Protein AF-A0A525WPH9-F1 (afdb_monomer_lite)

Secondary structure (DSSP, 8-state):
-PPPP-BTTEEEEEEETTEEEEEE-TT--HHHHHHHHHH--TTEEEEEEES-S--SSS--EEEEEEEETTEEEEEEEETTEEPPPEEE-HHHHHHHHHHHTS-SSTTSPP--EEEEEESPPPPGGGS--

Structure (mmCIF, N/CA/C/O backbone):
data_AF-A0A525WPH9-F1
#
_entry.id   AF-A0A525WPH9-F1
#
loop_
_atom_site.group_PDB
_atom_site.id
_atom_site.type_symbol
_atom_site.label_atom_id
_atom_site.label_alt_id
_atom_site.label_comp_id
_atom_site.label_asym_id
_atom_site.label_entity_id
_atom_site.label_seq_id
_atom_site.pdbx_PDB_ins_code
_atom_site.Cartn_x
_atom_site.Cartn_y
_atom_site.Cartn_z
_atom_site.occupancy
_atom_site.B_iso_or_equiv
_atom_site.auth_seq_id
_atom_site.auth_comp_id
_atom_site.auth_asym_id
_atom_site.auth_atom_id
_atom_site.pdbx_PDB_model_num
ATOM 1 N N . MET A 1 1 ? 5.901 -5.129 19.109 1.00 68.56 1 MET A N 1
ATOM 2 C CA . MET A 1 1 ? 6.603 -5.307 17.826 1.00 68.56 1 MET A CA 1
ATOM 3 C C . MET A 1 1 ? 5.746 -6.216 16.977 1.00 68.56 1 MET A C 1
ATOM 5 O O . MET A 1 1 ? 5.368 -7.275 17.469 1.00 68.56 1 MET A O 1
ATOM 9 N N . ILE A 1 2 ? 5.370 -5.781 15.776 1.00 80.19 2 ILE A N 1
ATOM 10 C CA . ILE A 1 2 ? 4.470 -6.556 14.924 1.00 80.19 2 ILE A CA 1
ATOM 11 C C . ILE A 1 2 ? 5.178 -7.801 14.361 1.00 80.19 2 ILE A C 1
ATOM 13 O O . ILE A 1 2 ? 6.273 -7.722 13.787 1.00 80.19 2 ILE A O 1
ATOM 17 N N . GLU A 1 3 ? 4.573 -8.970 14.547 1.00 88.31 3 GLU A N 1
ATOM 18 C CA . GLU A 1 3 ? 5.024 -10.206 13.911 1.00 88.31 3 GLU A CA 1
ATOM 19 C C . GLU A 1 3 ? 4.453 -10.264 12.492 1.00 88.31 3 GLU A C 1
ATOM 21 O O . GLU A 1 3 ? 3.238 -10.157 12.303 1.00 88.31 3 GLU A O 1
ATOM 26 N N . PHE A 1 4 ? 5.339 -10.361 11.496 1.00 93.00 4 PHE A N 1
ATOM 27 C CA . PHE A 1 4 ? 4.943 -10.442 10.094 1.00 93.00 4 PHE A CA 1
ATOM 28 C C . PHE A 1 4 ? 4.688 -11.912 9.736 1.00 93.00 4 PHE A C 1
ATOM 30 O O . PHE A 1 4 ? 5.596 -12.724 9.925 1.00 93.00 4 PHE A O 1
ATOM 37 N N . PRO A 1 5 ? 3.483 -12.269 9.263 1.00 94.25 5 PRO A N 1
ATOM 38 C CA . PRO A 1 5 ? 3.146 -13.636 8.908 1.00 94.25 5 PRO A CA 1
ATOM 39 C C . PRO A 1 5 ? 3.847 -14.035 7.612 1.00 94.25 5 PRO A C 1
ATOM 41 O O . PRO A 1 5 ? 4.232 -13.188 6.806 1.00 94.25 5 PRO A O 1
ATOM 44 N N . ASP A 1 6 ? 3.958 -15.338 7.386 1.00 95.69 6 ASP A N 1
ATOM 45 C CA . ASP A 1 6 ? 4.395 -15.851 6.093 1.00 95.69 6 ASP A CA 1
ATOM 46 C C . ASP A 1 6 ? 3.292 -15.623 5.047 1.00 95.69 6 ASP A C 1
ATOM 48 O O . ASP A 1 6 ? 2.201 -16.195 5.130 1.00 95.69 6 ASP A O 1
ATOM 52 N N . ILE A 1 7 ? 3.555 -14.735 4.086 1.00 97.50 7 ILE A N 1
ATOM 53 C CA . ILE A 1 7 ? 2.649 -14.425 2.979 1.00 97.50 7 ILE A CA 1
ATOM 54 C C . ILE A 1 7 ? 3.421 -14.623 1.669 1.00 97.50 7 ILE A C 1
ATOM 56 O O . ILE A 1 7 ? 4.389 -13.899 1.423 1.00 97.50 7 ILE A O 1
ATOM 60 N N . PRO A 1 8 ? 2.990 -15.540 0.781 1.00 97.19 8 PRO A N 1
ATOM 61 C CA . PRO A 1 8 ? 3.680 -15.797 -0.479 1.00 97.19 8 PRO A CA 1
ATOM 62 C C . PRO A 1 8 ? 3.923 -14.522 -1.295 1.00 97.19 8 PRO A C 1
ATOM 64 O O . PRO A 1 8 ? 2.998 -13.751 -1.547 1.00 97.19 8 PRO A O 1
ATOM 67 N N . GLY A 1 9 ? 5.166 -14.312 -1.728 1.00 97.19 9 GLY A N 1
ATOM 68 C CA . GLY A 1 9 ? 5.568 -13.144 -2.521 1.00 97.19 9 GLY A CA 1
ATOM 69 C C . GLY A 1 9 ? 5.911 -11.889 -1.710 1.00 97.19 9 GLY A C 1
ATOM 70 O O . GLY A 1 9 ? 6.451 -10.944 -2.279 1.00 97.19 9 GLY A O 1
ATOM 71 N N . LEU A 1 10 ? 5.687 -11.888 -0.391 1.00 98.06 10 LEU A N 1
ATOM 72 C CA . LEU A 1 10 ? 6.051 -10.787 0.501 1.00 98.06 10 LEU A CA 1
ATOM 73 C C . LEU A 1 10 ? 7.105 -11.247 1.507 1.00 98.06 10 LEU A C 1
ATOM 75 O O . LEU A 1 10 ? 6.938 -12.266 2.173 1.00 98.06 10 LEU A O 1
ATOM 79 N N . LYS A 1 11 ? 8.195 -10.492 1.642 1.00 97.38 11 LYS A N 1
ATOM 80 C CA . LYS A 1 11 ? 9.267 -10.811 2.594 1.00 97.38 11 LYS A CA 1
ATOM 81 C C . LYS A 1 11 ? 9.567 -9.620 3.478 1.00 97.38 11 LYS A C 1
ATOM 83 O O . LYS A 1 11 ? 9.647 -8.497 2.997 1.00 97.38 11 LYS A O 1
ATOM 88 N N . LEU A 1 12 ? 9.788 -9.872 4.763 1.00 96.81 12 LEU A N 1
ATOM 89 C CA . LEU A 1 12 ? 10.318 -8.857 5.663 1.00 96.81 12 LEU A CA 1
ATOM 90 C C . LEU A 1 12 ? 11.738 -8.482 5.212 1.00 96.81 12 LEU A C 1
ATOM 92 O O . LEU A 1 12 ? 12.642 -9.310 5.291 1.00 96.81 12 LEU A O 1
ATOM 96 N N . ALA A 1 13 ? 11.920 -7.242 4.763 1.00 95.94 13 ALA A N 1
ATOM 97 C CA . ALA A 1 13 ? 13.209 -6.728 4.315 1.00 95.94 13 ALA A CA 1
ATOM 98 C C . ALA A 1 13 ? 13.995 -6.129 5.485 1.00 95.94 13 ALA A C 1
ATOM 100 O O . ALA A 1 13 ? 15.165 -6.439 5.703 1.00 95.94 13 ALA A O 1
ATOM 101 N N . THR A 1 14 ? 13.365 -5.245 6.260 1.00 95.50 14 THR A N 1
ATOM 102 C CA . THR A 1 14 ? 14.014 -4.548 7.379 1.00 95.50 14 THR A CA 1
ATOM 103 C C . THR A 1 14 ? 12.993 -4.194 8.454 1.00 95.50 14 THR A C 1
ATOM 105 O O . THR A 1 14 ? 11.821 -3.951 8.170 1.00 95.50 14 THR A O 1
ATOM 108 N N . ARG A 1 15 ? 13.440 -4.166 9.712 1.00 94.56 15 ARG A N 1
ATOM 109 C CA . ARG A 1 15 ? 12.682 -3.598 10.831 1.00 94.56 15 ARG A CA 1
ATOM 110 C C . ARG A 1 15 ? 13.270 -2.242 11.189 1.00 94.56 15 ARG A C 1
ATOM 112 O O . ARG A 1 15 ? 14.484 -2.114 11.319 1.00 94.56 15 ARG A O 1
ATOM 119 N N . THR A 1 16 ? 12.408 -1.252 11.363 1.00 90.62 16 THR A N 1
ATOM 120 C CA . THR A 1 16 ? 12.776 0.101 11.783 1.00 90.62 16 THR A CA 1
ATOM 121 C C . THR A 1 16 ? 12.117 0.420 13.121 1.00 90.62 16 THR A C 1
ATOM 123 O O . THR A 1 16 ? 11.219 -0.289 13.571 1.00 90.62 16 THR A O 1
ATOM 126 N N . GLU A 1 17 ? 12.514 1.522 13.753 1.00 89.00 17 GLU A N 1
ATOM 127 C CA . GLU A 1 17 ? 11.862 2.006 14.979 1.00 89.00 17 GLU A CA 1
ATOM 128 C C . GLU A 1 17 ? 10.378 2.344 14.776 1.00 89.00 17 GLU A C 1
ATOM 130 O O . GLU A 1 17 ? 9.603 2.363 15.730 1.00 89.00 17 GLU A O 1
ATOM 135 N N . ARG A 1 18 ? 9.982 2.623 13.529 1.00 89.50 18 ARG A N 1
ATOM 136 C CA . ARG A 1 18 ? 8.626 3.040 13.169 1.00 89.50 18 ARG A CA 1
ATOM 137 C C . ARG A 1 18 ? 7.779 1.916 12.586 1.00 89.50 18 ARG A C 1
ATOM 139 O O . ARG A 1 18 ? 6.592 2.134 12.423 1.00 89.50 18 ARG A O 1
ATOM 146 N N . GLY A 1 19 ? 8.340 0.743 12.292 1.00 94.19 19 GLY A N 1
ATOM 147 C CA . GLY A 1 19 ? 7.593 -0.356 11.680 1.00 94.19 19 GLY A CA 1
ATOM 148 C C . GLY A 1 19 ? 8.467 -1.301 10.863 1.00 94.19 19 GLY A C 1
ATOM 149 O O . GLY A 1 19 ? 9.596 -1.605 11.255 1.00 94.19 19 GLY A O 1
ATOM 150 N N . ILE A 1 20 ? 7.962 -1.781 9.729 1.00 95.62 20 ILE A N 1
ATOM 151 C CA . ILE A 1 20 ? 8.651 -2.758 8.876 1.00 95.62 20 ILE A CA 1
ATOM 152 C C . ILE A 1 20 ? 8.620 -2.367 7.399 1.00 95.62 20 ILE A C 1
ATOM 154 O O . ILE A 1 20 ? 7.626 -1.840 6.911 1.00 95.62 20 ILE A O 1
ATOM 158 N N . ASP A 1 21 ? 9.692 -2.696 6.687 1.00 96.56 21 ASP A N 1
ATOM 159 C CA . ASP A 1 21 ? 9.753 -2.638 5.229 1.00 96.56 21 ASP A CA 1
ATOM 160 C C . ASP A 1 21 ? 9.604 -4.052 4.659 1.00 96.56 21 ASP A C 1
ATOM 162 O O . ASP A 1 21 ? 10.174 -5.017 5.185 1.00 96.56 21 ASP A O 1
ATOM 166 N N . LEU A 1 22 ? 8.835 -4.170 3.581 1.00 97.62 22 LEU A N 1
ATOM 167 C CA . LEU A 1 22 ? 8.520 -5.424 2.906 1.00 97.62 22 LEU A CA 1
ATOM 168 C C . LEU A 1 22 ? 9.065 -5.404 1.480 1.00 97.62 22 LEU A C 1
ATOM 170 O O . LEU A 1 22 ? 8.773 -4.472 0.731 1.00 97.62 22 LEU A O 1
ATOM 174 N N . ASP A 1 23 ? 9.783 -6.453 1.091 1.00 97.88 23 ASP A N 1
ATOM 175 C CA . ASP A 1 23 ? 10.117 -6.736 -0.304 1.00 97.88 23 ASP A CA 1
ATOM 176 C C . ASP A 1 23 ? 8.950 -7.452 -0.992 1.00 97.88 23 ASP A C 1
ATOM 178 O O . ASP A 1 23 ? 8.302 -8.327 -0.408 1.00 97.88 23 ASP A O 1
ATOM 182 N N . VAL A 1 24 ? 8.715 -7.097 -2.257 1.00 98.06 24 VAL A N 1
ATOM 183 C CA . VAL A 1 24 ? 7.592 -7.582 -3.067 1.00 98.06 24 VAL A CA 1
ATOM 184 C C . VAL A 1 24 ? 8.098 -8.296 -4.318 1.00 98.06 24 VAL A C 1
ATOM 186 O O . VAL A 1 24 ? 8.790 -7.719 -5.166 1.00 98.06 24 VAL A O 1
ATOM 189 N N . ALA A 1 25 ? 7.731 -9.569 -4.455 1.00 97.56 25 ALA A N 1
ATOM 190 C CA . ALA A 1 25 ? 8.052 -10.373 -5.627 1.00 97.56 25 ALA A CA 1
ATOM 191 C C . ALA A 1 25 ? 7.228 -9.915 -6.855 1.00 97.56 25 ALA A C 1
ATOM 193 O O . ALA A 1 25 ? 6.069 -9.517 -6.701 1.00 97.56 25 ALA A O 1
ATOM 194 N N . PRO A 1 26 ? 7.790 -9.966 -8.082 1.00 95.19 26 PRO A N 1
ATOM 195 C CA . PRO A 1 26 ? 7.127 -9.476 -9.305 1.00 95.19 26 PRO A CA 1
ATOM 196 C C . PRO A 1 26 ? 5.817 -10.193 -9.649 1.00 95.19 26 PRO A C 1
ATOM 198 O O . PRO A 1 26 ? 4.985 -9.649 -10.368 1.00 95.19 26 PRO A O 1
ATOM 201 N N . ASP A 1 27 ? 5.671 -11.426 -9.187 1.00 95.25 27 ASP A N 1
ATOM 202 C CA . ASP A 1 27 ? 4.587 -12.359 -9.469 1.00 95.25 27 ASP A CA 1
ATOM 203 C C . ASP A 1 27 ? 3.660 -12.555 -8.259 1.00 95.25 27 ASP A C 1
ATOM 205 O O . ASP A 1 27 ? 2.868 -13.497 -8.224 1.00 95.25 27 ASP A O 1
ATOM 209 N N . THR A 1 28 ? 3.732 -11.653 -7.271 1.00 97.44 28 THR A N 1
ATOM 210 C CA . THR A 1 28 ? 2.885 -11.702 -6.073 1.00 97.44 28 THR A CA 1
ATOM 211 C C . THR A 1 28 ? 1.401 -11.646 -6.473 1.00 97.44 28 THR A C 1
ATOM 213 O O . THR A 1 28 ? 0.968 -10.667 -7.091 1.00 97.44 28 THR A O 1
ATOM 216 N N . PRO A 1 29 ? 0.588 -12.664 -6.137 1.00 96.25 29 PRO A N 1
ATOM 217 C CA . PRO A 1 29 ? -0.814 -12.706 -6.535 1.00 96.25 29 PRO A CA 1
ATOM 218 C C . PRO A 1 29 ? -1.670 -11.751 -5.692 1.00 96.25 29 PRO A C 1
ATOM 220 O O . PRO A 1 29 ? -1.351 -11.442 -4.543 1.00 96.25 29 PRO A O 1
ATOM 223 N N . ALA A 1 30 ? -2.829 -11.351 -6.226 1.00 96.62 30 ALA A N 1
ATOM 224 C CA . ALA A 1 30 ? -3.797 -10.506 -5.514 1.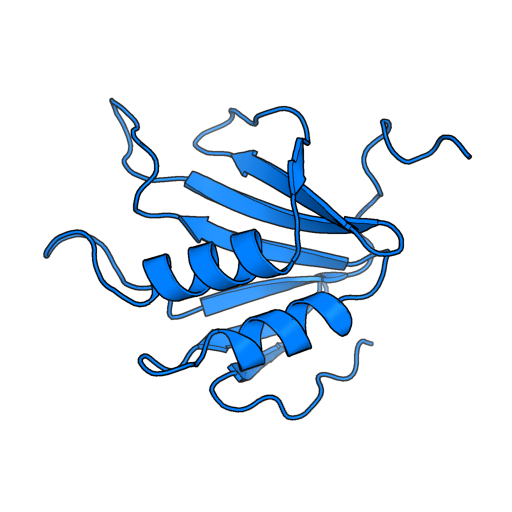00 96.62 30 ALA A CA 1
ATOM 225 C C . ALA A 1 30 ? -4.198 -11.076 -4.139 1.00 96.62 30 ALA A C 1
ATOM 227 O O . ALA A 1 30 ? -4.381 -10.325 -3.184 1.00 96.62 30 ALA A O 1
ATOM 228 N N . SER A 1 31 ? -4.286 -12.406 -4.017 1.00 97.69 31 SER A N 1
ATOM 229 C CA . SER A 1 31 ? -4.603 -13.091 -2.759 1.00 97.69 31 SER A CA 1
ATOM 230 C C . SER A 1 31 ? -3.579 -12.820 -1.655 1.00 97.69 31 SER A C 1
ATOM 232 O O . SER A 1 31 ? -3.962 -12.678 -0.497 1.00 97.69 31 SER A O 1
ATOM 234 N N . SER A 1 32 ? -2.295 -12.682 -1.995 1.00 98.19 32 SER A N 1
ATOM 235 C CA . SER A 1 32 ? -1.252 -12.333 -1.026 1.00 98.19 32 SER A CA 1
ATOM 236 C C . SER A 1 32 ? -1.440 -10.918 -0.485 1.00 98.19 32 SER A C 1
ATOM 238 O O . SER A 1 32 ? -1.329 -10.693 0.718 1.00 98.19 32 SER A O 1
ATOM 240 N N . PHE A 1 33 ? -1.808 -9.963 -1.343 1.00 98.12 33 PHE A N 1
ATOM 241 C CA . PHE A 1 33 ? -2.136 -8.609 -0.894 1.00 98.12 33 PHE A CA 1
ATOM 242 C C . PHE A 1 33 ? -3.426 -8.564 -0.074 1.00 98.12 33 PHE A C 1
ATOM 244 O O . PHE A 1 33 ? -3.483 -7.845 0.918 1.00 98.12 33 PHE A O 1
ATOM 251 N N . LEU A 1 34 ? -4.435 -9.371 -0.410 1.00 97.25 34 LEU A N 1
ATOM 252 C CA . 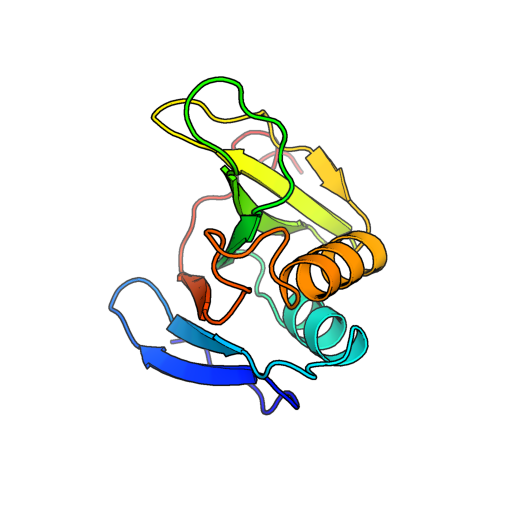LEU A 1 34 ? -5.618 -9.526 0.441 1.00 97.25 34 LEU A CA 1
ATOM 253 C C . LEU A 1 34 ? -5.245 -10.056 1.830 1.00 97.25 34 LEU A C 1
ATOM 255 O O . LEU A 1 34 ? -5.707 -9.509 2.829 1.00 97.25 34 LEU A O 1
ATOM 259 N N . HIS A 1 35 ? -4.384 -11.074 1.914 1.00 97.31 35 HIS A N 1
ATOM 260 C CA . HIS A 1 35 ? -3.893 -11.588 3.196 1.00 97.31 35 HIS A CA 1
ATOM 261 C C . HIS A 1 35 ? -3.152 -10.505 3.990 1.00 97.31 35 HIS A C 1
ATOM 263 O O . HIS A 1 35 ? -3.403 -10.351 5.184 1.00 97.31 35 HIS A O 1
ATOM 269 N N . LEU A 1 36 ? -2.304 -9.710 3.328 1.00 97.31 36 LEU A N 1
ATOM 270 C CA . LEU A 1 36 ? -1.612 -8.577 3.946 1.00 97.31 36 LEU A CA 1
ATOM 271 C C . LEU A 1 36 ? -2.602 -7.552 4.513 1.00 97.31 36 LEU A C 1
ATOM 273 O O . LEU A 1 36 ? -2.474 -7.149 5.668 1.00 97.31 36 LEU A O 1
ATOM 277 N N . LEU A 1 37 ? -3.601 -7.149 3.726 1.00 96.38 37 LEU A N 1
ATOM 278 C CA . LEU A 1 37 ? -4.618 -6.184 4.144 1.00 96.38 37 LEU A CA 1
ATOM 279 C C . LEU A 1 37 ? -5.409 -6.701 5.353 1.00 96.38 37 LEU A C 1
ATOM 281 O O . LEU A 1 37 ? -5.601 -5.980 6.331 1.00 96.38 37 LEU A O 1
ATOM 285 N N . TRP A 1 38 ? -5.823 -7.968 5.340 1.00 94.62 38 TRP A N 1
ATOM 286 C CA . TRP A 1 38 ? -6.557 -8.566 6.458 1.00 94.62 3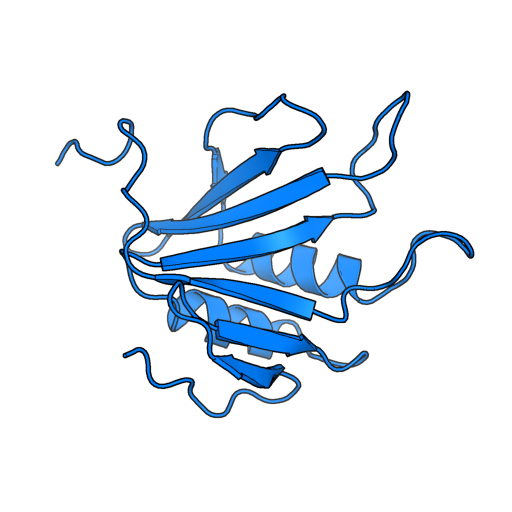8 TRP A CA 1
ATOM 287 C C . TRP A 1 38 ? -5.703 -8.820 7.700 1.00 94.62 38 TRP A C 1
ATOM 289 O O . TRP A 1 38 ? -6.242 -8.840 8.810 1.00 94.62 38 TRP A O 1
ATOM 299 N N . TRP A 1 39 ? -4.391 -8.965 7.544 1.00 94.12 39 TRP A N 1
ATOM 300 C CA . TRP A 1 39 ? -3.455 -8.993 8.661 1.00 94.12 39 TRP A CA 1
ATOM 301 C C . TRP A 1 39 ? -3.193 -7.594 9.247 1.00 94.12 39 TRP A C 1
ATOM 303 O O . TRP A 1 39 ? -3.036 -7.481 10.463 1.00 94.12 39 TRP A O 1
ATOM 313 N N . LEU A 1 40 ? -3.202 -6.533 8.426 1.00 94.31 40 LEU A N 1
ATOM 314 C CA . LEU A 1 40 ? -2.842 -5.165 8.820 1.00 94.31 40 LEU A CA 1
ATOM 315 C C . LEU A 1 40 ? -3.570 -4.717 10.109 1.00 94.31 40 LEU A C 1
ATOM 317 O O . LEU A 1 40 ? -4.804 -4.577 10.114 1.00 94.31 40 LEU A O 1
ATOM 321 N N . PRO A 1 41 ? -2.843 -4.466 11.216 1.00 90.69 41 PRO A N 1
ATOM 322 C CA . PRO A 1 41 ? -3.469 -4.046 12.464 1.00 90.69 41 PRO A CA 1
ATOM 323 C C . PRO A 1 41 ? -4.083 -2.645 12.379 1.00 90.69 41 PRO A C 1
ATOM 325 O O . PRO A 1 41 ? -3.622 -1.780 11.644 1.00 90.69 41 PRO A O 1
ATOM 328 N N . ARG A 1 42 ? -5.096 -2.374 13.213 1.00 83.25 42 ARG A N 1
ATOM 329 C CA . ARG A 1 42 ? -5.859 -1.104 13.210 1.00 83.25 42 ARG A CA 1
ATOM 330 C C . ARG A 1 42 ? -5.047 0.169 13.493 1.00 83.25 42 ARG A C 1
ATOM 332 O O . ARG A 1 42 ? -5.573 1.256 13.305 1.00 83.25 42 ARG A O 1
ATOM 339 N N . ARG A 1 43 ? -3.828 0.057 14.023 1.00 87.00 43 ARG A N 1
ATOM 340 C CA . ARG A 1 43 ? -2.933 1.195 14.325 1.00 87.00 43 ARG A CA 1
ATOM 341 C C . ARG A 1 43 ? -1.683 1.180 13.450 1.00 87.00 43 ARG A C 1
ATOM 343 O O . ARG A 1 43 ? -0.644 1.703 13.851 1.00 87.00 43 ARG A O 1
ATOM 350 N N . CYS A 1 44 ? -1.793 0.526 12.301 1.00 92.75 44 CYS A N 1
ATOM 351 C CA . CYS A 1 44 ? -0.746 0.458 11.311 1.00 92.75 44 CYS A CA 1
ATOM 352 C C . CYS A 1 44 ? -1.221 1.061 9.992 1.00 92.75 44 CYS A C 1
ATOM 354 O O . CYS A 1 44 ? -2.409 1.006 9.662 1.00 92.75 44 CYS A O 1
ATOM 356 N N . GLU A 1 45 ? -0.273 1.616 9.251 1.00 95.56 45 GLU A N 1
ATOM 357 C CA . GLU A 1 45 ? -0.479 2.193 7.927 1.00 95.56 45 GLU A CA 1
ATOM 358 C C . GLU A 1 45 ? 0.412 1.458 6.932 1.00 95.56 45 GLU A C 1
ATOM 360 O O . GLU A 1 45 ? 1.613 1.342 7.157 1.00 95.56 45 GLU A O 1
ATOM 365 N N . LEU A 1 46 ? -0.184 0.924 5.867 1.00 97.38 46 LEU A N 1
ATOM 366 C CA . LEU A 1 46 ? 0.540 0.377 4.726 1.00 97.38 46 LEU A CA 1
ATOM 367 C C . LEU A 1 46 ? 0.753 1.497 3.708 1.00 97.38 46 LEU A C 1
ATOM 369 O O . LEU A 1 46 ? -0.226 2.026 3.189 1.00 97.38 46 LEU A O 1
ATOM 373 N N . SER A 1 47 ? 2.002 1.789 3.369 1.00 97.06 47 SER A N 1
ATOM 374 C CA . SER A 1 47 ? 2.365 2.782 2.361 1.00 97.06 47 SER A CA 1
ATOM 375 C C . SER A 1 47 ? 3.064 2.129 1.172 1.00 97.06 47 SER A C 1
ATOM 377 O O . SER A 1 47 ? 3.965 1.297 1.328 1.00 97.06 47 SER A O 1
ATOM 379 N N . PHE A 1 48 ? 2.657 2.521 -0.032 1.00 96.69 48 PHE A N 1
ATOM 380 C CA . PHE A 1 48 ? 3.273 2.100 -1.290 1.00 96.69 48 PHE A CA 1
ATOM 381 C C . PHE A 1 48 ? 3.185 3.212 -2.336 1.00 96.69 48 PHE A C 1
ATOM 383 O O . PHE A 1 48 ? 2.402 4.146 -2.197 1.00 96.69 48 PHE A O 1
ATOM 390 N N . TYR A 1 49 ? 3.995 3.127 -3.387 1.00 94.75 49 TYR A N 1
ATOM 391 C CA . TYR A 1 49 ? 3.981 4.111 -4.466 1.00 94.75 49 TYR A CA 1
ATOM 392 C C . TYR A 1 49 ? 3.099 3.638 -5.629 1.00 94.75 49 TYR A C 1
ATOM 394 O O . TYR A 1 49 ? 3.270 2.527 -6.134 1.00 94.75 49 TYR A O 1
ATOM 402 N N . ASP A 1 50 ? 2.163 4.489 -6.049 1.00 93.88 50 ASP A N 1
ATOM 403 C CA . ASP A 1 50 ? 1.354 4.321 -7.250 1.00 93.88 50 ASP A CA 1
ATOM 404 C C . ASP A 1 50 ? 1.956 5.107 -8.414 1.00 93.88 50 ASP A C 1
ATOM 406 O O . ASP A 1 50 ? 1.898 6.336 -8.458 1.00 93.88 50 ASP A O 1
ATOM 410 N N . GLN A 1 51 ? 2.484 4.396 -9.403 1.00 91.94 51 GLN A N 1
ATOM 411 C CA . GLN A 1 51 ? 3.062 5.004 -10.605 1.00 91.94 51 GLN A CA 1
ATOM 412 C C . GLN A 1 51 ? 2.002 5.418 -11.644 1.00 91.94 51 GLN A C 1
ATOM 414 O O . GLN A 1 51 ? 2.306 6.119 -12.619 1.00 91.94 51 GLN A O 1
ATOM 419 N N . PHE A 1 52 ? 0.753 4.962 -11.487 1.00 90.06 52 PHE A N 1
ATOM 420 C CA . PHE A 1 52 ? -0.310 5.212 -12.459 1.00 90.06 52 PHE A CA 1
ATOM 421 C C . PHE A 1 52 ? -1.030 6.536 -12.246 1.00 90.06 52 PHE A C 1
ATOM 423 O O . PHE A 1 52 ? -1.544 7.066 -13.237 1.00 90.06 52 PHE A O 1
ATOM 430 N N . PHE A 1 53 ? -0.970 7.113 -11.041 1.00 86.38 53 PHE A N 1
ATOM 431 C CA . PHE A 1 53 ? -1.588 8.396 -10.728 1.00 86.38 53 PHE A CA 1
ATOM 432 C C . PHE A 1 53 ? -1.214 9.499 -11.743 1.00 86.38 53 PHE A C 1
ATOM 434 O O . PHE A 1 53 ? -0.023 9.751 -11.982 1.00 86.38 53 PHE A O 1
ATOM 441 N N . PRO A 1 54 ? -2.211 10.152 -12.374 1.00 79.19 54 PRO A N 1
ATOM 442 C CA . PRO A 1 54 ? -1.970 11.218 -13.334 1.00 79.19 54 PRO A CA 1
ATOM 443 C C . PRO A 1 54 ? -1.582 12.502 -12.596 1.00 79.19 54 PRO A C 1
ATOM 445 O O . PRO A 1 54 ? -2.413 13.139 -11.954 1.00 79.19 54 PRO A O 1
ATOM 448 N N . SER A 1 55 ? -0.316 12.893 -12.709 1.00 73.06 55 SER A N 1
ATOM 449 C CA . SER A 1 55 ? 0.211 14.133 -12.140 1.00 73.06 55 SER A CA 1
ATOM 450 C C . SER A 1 55 ? 0.937 14.932 -13.232 1.00 73.06 55 SER A C 1
ATOM 452 O O . SER A 1 55 ? 1.728 14.335 -13.967 1.00 73.06 55 SER A O 1
ATOM 454 N N . PRO A 1 56 ? 0.662 16.244 -13.386 1.00 67.62 56 PRO A N 1
ATOM 455 C CA . PRO A 1 56 ? 1.247 17.058 -14.454 1.00 67.62 56 PRO A CA 1
ATOM 456 C C . PRO A 1 56 ? 2.751 17.329 -14.314 1.00 67.62 56 PRO A C 1
ATOM 458 O O . PRO A 1 56 ? 3.422 17.469 -15.332 1.00 67.62 56 PRO A O 1
ATOM 461 N N . SER A 1 57 ? 3.265 17.449 -13.084 1.00 70.12 57 SER A N 1
ATOM 462 C CA . SER A 1 57 ? 4.663 17.830 -12.813 1.00 70.12 57 SER A CA 1
ATOM 463 C C . SER A 1 57 ? 5.525 16.653 -12.366 1.00 70.12 57 SER A C 1
ATOM 465 O O . SER A 1 57 ? 6.642 16.506 -12.848 1.00 70.12 57 SER A O 1
ATOM 467 N N . ASP A 1 58 ? 4.983 15.795 -11.496 1.00 72.00 58 ASP A N 1
ATOM 468 C CA . ASP A 1 58 ? 5.717 14.706 -10.849 1.00 72.00 58 ASP A CA 1
ATOM 469 C C . ASP A 1 58 ? 4.873 13.433 -10.906 1.00 72.00 58 ASP A C 1
ATOM 471 O O . ASP A 1 58 ? 3.918 13.318 -10.129 1.00 72.00 58 ASP A O 1
ATOM 475 N N . PRO A 1 59 ? 5.141 12.510 -11.849 1.00 79.88 59 PRO A N 1
ATOM 476 C CA . PRO A 1 59 ? 4.292 11.347 -12.059 1.00 79.88 59 PRO A CA 1
ATOM 477 C C . PRO A 1 59 ? 4.186 10.511 -10.782 1.00 79.88 59 PRO A C 1
ATOM 479 O O . PRO A 1 59 ? 5.145 10.394 -10.023 1.00 79.88 59 PRO A O 1
ATOM 482 N N . GLY A 1 60 ? 3.015 9.911 -10.575 1.00 88.25 60 GLY A N 1
ATOM 483 C CA . GLY A 1 60 ? 2.739 9.036 -9.442 1.00 88.25 60 GLY A CA 1
ATOM 484 C C . GLY A 1 60 ? 2.408 9.751 -8.129 1.00 88.25 60 GLY A C 1
ATOM 485 O O . GLY A 1 60 ? 2.367 10.979 -8.035 1.00 88.25 60 GLY A O 1
ATOM 486 N N . ALA A 1 61 ? 2.099 8.950 -7.115 1.00 92.81 61 ALA A N 1
ATOM 487 C CA . ALA A 1 61 ? 1.797 9.399 -5.761 1.00 92.81 61 ALA A CA 1
ATOM 488 C C . ALA A 1 61 ? 2.014 8.257 -4.763 1.00 92.81 61 ALA A C 1
ATOM 490 O O . ALA A 1 61 ? 1.864 7.088 -5.108 1.00 92.81 61 ALA A O 1
ATOM 491 N N . TYR A 1 62 ? 2.316 8.586 -3.512 1.00 94.25 62 TYR A N 1
ATOM 492 C CA . TYR A 1 62 ? 2.248 7.616 -2.426 1.00 94.25 62 TYR A CA 1
ATOM 493 C C . TYR A 1 62 ? 0.796 7.367 -2.033 1.00 94.25 62 TYR A C 1
ATOM 495 O O . TYR A 1 62 ? -0.019 8.289 -1.984 1.00 94.25 62 TYR A O 1
ATOM 503 N N . VAL A 1 63 ? 0.488 6.110 -1.746 1.00 96.19 63 VAL A N 1
ATOM 504 C CA . VAL A 1 63 ? -0.800 5.638 -1.261 1.00 96.19 63 VAL A CA 1
ATOM 505 C C . VAL A 1 63 ? -0.591 5.102 0.142 1.00 96.19 63 VAL A C 1
ATOM 507 O O . VAL A 1 63 ? 0.179 4.163 0.328 1.00 96.19 63 VAL A O 1
ATOM 510 N N . ASP A 1 64 ? -1.307 5.677 1.101 1.00 96.31 64 ASP A N 1
ATOM 511 C CA . ASP A 1 64 ? -1.354 5.196 2.479 1.00 96.31 64 ASP A CA 1
ATOM 512 C C . ASP A 1 64 ? -2.676 4.472 2.700 1.00 96.31 64 ASP A C 1
ATOM 514 O O . ASP A 1 64 ? -3.722 4.979 2.293 1.00 96.31 64 ASP A O 1
ATOM 518 N N . VAL A 1 65 ? -2.647 3.317 3.360 1.00 96.50 65 VAL A N 1
ATOM 519 C CA . VAL A 1 65 ? -3.811 2.465 3.612 1.00 96.50 65 VAL A CA 1
ATOM 520 C C . VAL A 1 65 ? -3.897 2.108 5.090 1.00 96.50 65 VAL A C 1
ATOM 522 O O . VAL A 1 65 ? -2.941 1.615 5.680 1.00 96.50 65 VAL A O 1
ATOM 525 N N . GLN A 1 66 ? -5.078 2.277 5.681 1.00 94.56 66 GLN A N 1
ATOM 526 C CA . GLN A 1 66 ? -5.382 1.865 7.051 1.00 94.56 66 GLN A CA 1
ATOM 527 C C . GLN A 1 66 ? -6.632 0.982 7.094 1.00 94.56 66 GLN A C 1
ATOM 529 O O . GLN A 1 66 ? -7.587 1.167 6.334 1.00 94.56 66 GLN A O 1
ATOM 534 N N . ARG A 1 67 ? -6.652 0.019 8.020 1.00 91.38 67 ARG A N 1
ATOM 535 C CA . ARG A 1 67 ? -7.804 -0.868 8.224 1.00 91.38 67 ARG A CA 1
ATOM 536 C C . ARG A 1 67 ? -8.841 -0.246 9.165 1.00 91.38 67 ARG A C 1
ATOM 538 O O . ARG A 1 67 ? -8.536 0.065 10.317 1.00 91.38 67 ARG A O 1
ATOM 545 N N . LYS A 1 68 ? -10.107 -0.203 8.735 1.00 85.00 68 LYS A N 1
ATOM 546 C CA . LYS A 1 68 ? -11.271 0.228 9.529 1.00 85.00 68 LYS A CA 1
ATOM 547 C C . LYS A 1 68 ? -12.357 -0.857 9.555 1.00 85.00 68 LYS A C 1
ATOM 549 O O . LYS A 1 68 ? -13.206 -0.934 8.673 1.00 85.00 68 LYS A O 1
ATOM 554 N N . LYS A 1 69 ? -12.386 -1.652 10.634 1.00 81.50 69 LYS A N 1
ATOM 555 C CA . LYS A 1 69 ? -13.271 -2.833 10.781 1.00 81.50 69 LYS A CA 1
ATOM 556 C C . LYS A 1 69 ? -13.060 -3.815 9.610 1.00 81.50 69 LYS A C 1
ATOM 558 O O . LYS A 1 69 ? -11.966 -4.379 9.517 1.00 81.50 69 LYS A O 1
ATOM 563 N N . ASP A 1 70 ? -14.068 -3.964 8.753 1.00 82.94 70 ASP A N 1
ATOM 564 C CA . ASP A 1 70 ? -14.091 -4.864 7.590 1.00 82.94 70 ASP A CA 1
ATOM 565 C C . ASP A 1 70 ? -13.810 -4.133 6.268 1.00 82.94 70 ASP A C 1
ATOM 567 O O . ASP A 1 70 ? -13.879 -4.722 5.196 1.00 82.94 70 ASP A O 1
ATOM 571 N N . TRP A 1 71 ? -13.491 -2.841 6.345 1.00 85.69 71 TRP A N 1
ATOM 572 C CA . TRP A 1 71 ? -13.181 -1.991 5.203 1.00 85.69 71 TRP A CA 1
ATOM 573 C C . TRP A 1 71 ? -11.798 -1.377 5.351 1.00 85.69 71 TRP A C 1
ATOM 575 O O . TRP A 1 71 ? -11.199 -1.369 6.433 1.00 85.69 71 TRP A O 1
ATOM 585 N N . PHE A 1 72 ? -11.310 -0.814 4.255 1.00 92.38 72 PHE A N 1
ATOM 586 C CA . PHE A 1 72 ? -10.037 -0.125 4.215 1.00 92.38 72 PHE A CA 1
ATOM 587 C C . PHE A 1 72 ? -10.250 1.313 3.812 1.00 92.38 72 PHE A C 1
ATOM 589 O O . PHE A 1 72 ? -11.217 1.673 3.137 1.00 92.38 72 PHE A O 1
ATOM 596 N N . GLN A 1 73 ? -9.339 2.148 4.268 1.00 92.25 73 GLN A N 1
ATOM 597 C CA . GLN A 1 73 ? -9.318 3.541 3.902 1.00 92.25 73 GLN A CA 1
ATOM 598 C C . GLN A 1 73 ? -7.963 3.864 3.350 1.00 92.25 73 GLN A C 1
ATOM 600 O O . GLN A 1 73 ? -6.964 3.331 3.823 1.00 92.25 73 GLN A O 1
ATOM 605 N N . TYR A 1 74 ? -7.952 4.726 2.350 1.00 95.25 74 TYR A N 1
ATOM 606 C CA . TYR A 1 74 ? -6.726 5.145 1.719 1.00 95.25 74 TYR A CA 1
ATOM 607 C C . TYR A 1 74 ? -6.713 6.649 1.506 1.00 95.25 74 TYR A C 1
ATOM 609 O O . TYR A 1 74 ? -7.764 7.288 1.393 1.00 95.25 74 TYR A O 1
ATOM 617 N N . ARG A 1 75 ? -5.516 7.210 1.422 1.00 94.44 75 ARG A N 1
ATOM 618 C CA . ARG A 1 75 ? -5.288 8.552 0.892 1.00 94.44 75 ARG A CA 1
ATOM 619 C C . ARG A 1 75 ? -4.116 8.512 -0.069 1.00 94.44 75 ARG A C 1
ATOM 621 O O . ARG A 1 75 ? -3.254 7.644 0.029 1.00 94.44 75 ARG A O 1
ATOM 628 N N . MET A 1 76 ? -4.087 9.480 -0.970 1.00 93.88 76 MET A N 1
ATOM 629 C CA . MET A 1 76 ? -2.948 9.703 -1.849 1.00 93.88 76 MET A CA 1
ATOM 630 C C . MET A 1 76 ? -2.204 10.954 -1.401 1.00 93.88 76 MET A C 1
ATOM 632 O O . MET A 1 76 ? -2.834 11.918 -0.955 1.00 93.88 76 MET A O 1
ATOM 636 N N . SER A 1 77 ? -0.884 10.945 -1.525 1.00 91.31 77 SER A N 1
ATOM 637 C CA . SER A 1 77 ? -0.036 12.097 -1.247 1.00 91.31 77 SER A CA 1
ATOM 638 C C . SER A 1 77 ? 1.117 12.191 -2.240 1.00 91.31 77 SER A C 1
ATOM 640 O O . SER A 1 77 ? 1.648 11.183 -2.702 1.00 91.31 77 SER A O 1
ATOM 642 N N . ASN A 1 78 ? 1.500 13.412 -2.595 1.00 88.56 78 ASN A N 1
ATOM 643 C CA . ASN A 1 78 ? 2.713 13.686 -3.359 1.00 88.56 78 ASN A CA 1
ATOM 644 C C . ASN A 1 78 ? 3.160 15.135 -3.078 1.00 88.56 78 ASN A C 1
ATOM 646 O O . ASN A 1 78 ? 2.318 15.984 -2.823 1.00 88.56 78 ASN A O 1
ATOM 650 N N . HIS A 1 79 ? 4.465 15.422 -3.057 1.00 83.19 79 HIS A N 1
ATOM 651 C CA . HIS A 1 79 ? 5.059 16.770 -2.914 1.00 83.19 79 HIS A CA 1
ATOM 652 C C . HIS A 1 79 ? 4.258 17.813 -2.096 1.00 83.19 79 HIS A C 1
ATOM 654 O O . HIS A 1 79 ? 3.910 18.886 -2.585 1.00 83.19 79 HIS A O 1
ATOM 660 N N . GLY A 1 80 ? 3.966 17.511 -0.826 1.00 81.00 80 GLY A N 1
ATOM 661 C CA . GLY A 1 80 ? 3.318 18.454 0.097 1.00 81.00 80 GLY A CA 1
ATOM 662 C C . GLY A 1 80 ? 1.794 18.570 -0.033 1.00 81.00 80 GLY A C 1
ATOM 663 O O . GLY A 1 80 ? 1.180 19.259 0.781 1.00 81.00 80 GLY A O 1
ATOM 664 N N . TRP A 1 81 ? 1.166 17.868 -0.982 1.00 85.31 81 TRP A N 1
ATOM 665 C CA . TRP A 1 81 ? -0.285 17.700 -1.034 1.00 85.31 81 TRP A CA 1
ATOM 666 C C . TRP A 1 81 ? -0.704 16.308 -0.556 1.00 85.31 81 TRP A C 1
ATOM 668 O O . TRP A 1 81 ? 0.008 15.315 -0.712 1.00 85.31 81 TRP A O 1
ATOM 678 N N . SER A 1 82 ? -1.899 16.238 0.028 1.00 87.50 82 SER A N 1
ATOM 679 C CA . SER A 1 82 ? -2.572 14.977 0.330 1.00 87.50 82 SER A CA 1
ATOM 680 C C . SER A 1 82 ? -4.067 15.107 0.069 1.00 87.50 82 SER A C 1
ATOM 682 O O . SER A 1 82 ? -4.659 16.167 0.277 1.00 87.50 82 SER A O 1
ATOM 684 N N . GLN A 1 83 ? -4.674 14.033 -0.424 1.00 89.38 83 GLN A N 1
ATOM 685 C CA . GLN A 1 83 ? -6.123 13.918 -0.508 1.00 89.38 83 GLN A CA 1
ATOM 686 C C . GLN A 1 83 ? -6.719 13.601 0.865 1.00 89.38 83 GLN A C 1
ATOM 688 O O . GLN A 1 83 ? -6.061 13.054 1.754 1.00 89.38 83 GLN A O 1
ATOM 693 N N . THR A 1 84 ? -8.007 13.899 1.017 1.00 90.69 84 THR A N 1
ATOM 694 C CA . THR A 1 84 ? -8.793 13.375 2.132 1.00 90.69 84 THR A CA 1
ATOM 695 C C . THR A 1 84 ? -8.867 11.853 2.059 1.00 90.69 84 THR A C 1
ATOM 697 O O . THR A 1 84 ? -8.818 11.261 0.981 1.00 90.69 84 THR A O 1
ATOM 700 N N . TRP A 1 85 ? -9.034 11.216 3.212 1.00 92.00 85 TRP A N 1
ATOM 701 C CA . TRP A 1 85 ? -9.188 9.771 3.281 1.00 92.00 85 TRP A CA 1
ATOM 702 C C . TRP A 1 85 ? -10.498 9.304 2.641 1.00 92.00 85 TRP A C 1
ATOM 704 O O . TRP A 1 85 ? -11.571 9.808 2.970 1.00 92.00 85 TRP A O 1
ATOM 714 N N . ASN A 1 86 ? -10.404 8.292 1.784 1.00 92.31 86 ASN A N 1
ATOM 715 C CA . ASN A 1 86 ? -11.527 7.647 1.110 1.00 92.31 86 ASN A CA 1
ATOM 716 C C . ASN A 1 86 ? -11.655 6.189 1.552 1.00 92.31 86 ASN A C 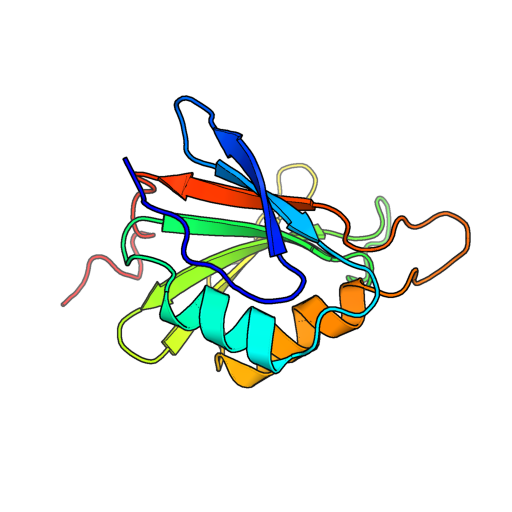1
ATOM 718 O O . ASN A 1 86 ? -10.687 5.590 2.011 1.00 92.31 86 ASN A O 1
ATOM 722 N N . THR A 1 87 ? -12.851 5.613 1.425 1.00 93.12 87 THR A N 1
ATOM 723 C CA . THR A 1 87 ? -13.098 4.197 1.751 1.00 93.12 87 THR A CA 1
ATOM 724 C C . THR A 1 87 ? -12.999 3.346 0.493 1.00 93.12 87 THR A C 1
ATOM 726 O O . THR A 1 87 ? -13.472 3.757 -0.564 1.00 93.12 87 THR A O 1
ATOM 729 N N . GLN A 1 88 ? -12.402 2.163 0.611 1.00 93.94 88 GLN A N 1
ATOM 730 C CA . GLN A 1 88 ? -12.267 1.212 -0.480 1.00 93.94 88 GLN A CA 1
ATOM 731 C C . GLN A 1 88 ? -12.375 -0.232 0.026 1.00 93.94 88 GLN A C 1
ATOM 733 O O . GLN A 1 88 ? -12.040 -0.547 1.171 1.00 93.94 88 GLN A O 1
ATOM 738 N N . SER A 1 89 ? -12.878 -1.107 -0.841 1.00 94.69 89 SER A N 1
ATOM 739 C CA . SER A 1 89 ? -12.880 -2.552 -0.624 1.00 94.69 89 SER A CA 1
ATOM 740 C C . SER A 1 89 ? -11.449 -3.115 -0.616 1.00 94.69 89 SER A C 1
ATOM 742 O O . SER A 1 89 ? -10.584 -2.613 -1.346 1.00 94.69 89 SER A O 1
ATOM 744 N N . PRO A 1 90 ? -11.173 -4.158 0.183 1.00 95.25 90 PRO A N 1
ATOM 745 C CA . PRO A 1 90 ? -9.871 -4.819 0.161 1.00 95.25 90 PRO A CA 1
ATOM 746 C C . PRO A 1 90 ? -9.509 -5.363 -1.224 1.00 95.25 90 PRO A C 1
ATOM 748 O O . PRO A 1 90 ? -8.350 -5.285 -1.622 1.00 95.25 90 PRO A O 1
ATOM 751 N N . GLU A 1 91 ? -10.485 -5.860 -1.986 1.00 96.00 91 GLU A N 1
ATOM 752 C CA . GLU A 1 91 ? -10.288 -6.417 -3.327 1.00 96.00 91 GLU A CA 1
ATOM 753 C C . GLU A 1 91 ? -9.760 -5.369 -4.305 1.00 96.00 91 GLU A C 1
ATOM 755 O O . GLU A 1 91 ? -8.830 -5.648 -5.064 1.00 96.00 91 GLU A O 1
ATOM 760 N N . LEU A 1 92 ? -10.296 -4.146 -4.258 1.00 95.94 92 LEU A N 1
ATOM 761 C CA . LEU A 1 92 ? -9.835 -3.067 -5.129 1.00 95.94 92 LEU A CA 1
ATOM 762 C C . LEU A 1 92 ? -8.456 -2.532 -4.720 1.00 95.94 92 LEU A C 1
ATOM 764 O O . LEU A 1 92 ? -7.659 -2.212 -5.600 1.00 95.94 92 LEU A O 1
ATOM 768 N N . ILE A 1 93 ? -8.117 -2.501 -3.426 1.00 97.00 93 ILE A N 1
ATOM 769 C CA . ILE A 1 93 ? -6.750 -2.153 -2.991 1.00 97.00 93 ILE A CA 1
ATOM 770 C C . ILE A 1 93 ? -5.755 -3.248 -3.392 1.00 97.00 93 ILE A C 1
ATOM 772 O O . ILE A 1 93 ? -4.679 -2.943 -3.901 1.00 97.00 93 ILE A O 1
ATOM 776 N N . ALA A 1 94 ? -6.109 -4.523 -3.223 1.00 97.69 94 ALA A N 1
ATOM 777 C CA . ALA A 1 94 ? -5.265 -5.634 -3.649 1.00 97.69 94 ALA A CA 1
ATOM 778 C C . ALA A 1 94 ? -5.029 -5.615 -5.168 1.00 97.69 94 ALA A C 1
ATOM 780 O O . ALA A 1 94 ? -3.898 -5.792 -5.619 1.00 97.69 94 ALA A O 1
ATOM 781 N N . ALA A 1 95 ? -6.067 -5.334 -5.962 1.00 96.38 95 ALA A N 1
ATOM 782 C CA . ALA A 1 95 ? -5.930 -5.149 -7.404 1.00 96.38 95 ALA A CA 1
ATOM 783 C C . ALA A 1 95 ? -5.020 -3.957 -7.753 1.00 96.38 95 ALA A C 1
ATOM 785 O O . ALA A 1 95 ? -4.223 -4.048 -8.687 1.00 96.38 95 ALA A O 1
ATOM 786 N N . TRP A 1 96 ? -5.086 -2.863 -6.989 1.00 96.25 96 TRP A N 1
ATOM 787 C CA . TRP A 1 96 ? -4.222 -1.695 -7.175 1.00 96.25 96 TRP A CA 1
ATOM 788 C C . TRP A 1 96 ? -2.743 -1.995 -6.882 1.00 96.25 96 TRP A C 1
ATOM 790 O O . TRP A 1 96 ? -1.858 -1.566 -7.626 1.00 96.25 96 TRP A O 1
ATOM 800 N N . LEU A 1 97 ? -2.464 -2.794 -5.851 1.00 97.62 97 LEU A N 1
ATOM 801 C CA . LEU A 1 97 ? -1.116 -3.285 -5.554 1.00 97.62 97 LEU A CA 1
ATOM 802 C C . LEU A 1 97 ? -0.578 -4.169 -6.688 1.00 97.62 97 LEU A C 1
ATOM 804 O O . LEU A 1 97 ? 0.542 -3.958 -7.152 1.00 97.62 97 LEU A O 1
ATOM 808 N N . VAL A 1 98 ? -1.399 -5.092 -7.208 1.00 97.00 98 VAL A N 1
ATOM 809 C CA . VAL A 1 98 ? -1.038 -5.928 -8.370 1.00 97.00 98 VAL A CA 1
ATOM 810 C C . VAL A 1 98 ? -0.770 -5.084 -9.613 1.00 97.00 98 VAL A C 1
ATOM 812 O O . VAL A 1 98 ? 0.192 -5.351 -10.332 1.00 97.00 98 VAL A O 1
ATOM 815 N N . LEU A 1 99 ? -1.587 -4.058 -9.873 1.00 95.25 99 LEU A N 1
ATOM 816 C CA . LEU A 1 99 ? -1.380 -3.143 -10.997 1.00 95.25 99 LEU A CA 1
ATOM 817 C C . LEU A 1 99 ? 0.021 -2.518 -10.943 1.00 95.25 99 LEU A C 1
ATOM 819 O O . LEU A 1 99 ? 0.699 -2.434 -11.966 1.00 95.25 99 LEU A O 1
ATOM 823 N N . ASN A 1 100 ? 0.475 -2.154 -9.743 1.00 96.19 100 ASN A N 1
ATOM 824 C CA . ASN A 1 100 ? 1.773 -1.529 -9.530 1.00 96.19 100 ASN A CA 1
ATOM 825 C C . ASN A 1 100 ? 2.970 -2.491 -9.610 1.00 96.19 100 ASN A C 1
ATOM 827 O O . ASN A 1 100 ? 4.096 -2.017 -9.726 1.00 96.19 100 ASN A O 1
ATOM 831 N N . LEU A 1 101 ? 2.776 -3.815 -9.656 1.00 95.06 101 LEU A N 1
ATOM 832 C CA . LEU A 1 101 ? 3.869 -4.772 -9.913 1.00 95.06 101 LEU A CA 1
ATOM 833 C C . LEU A 1 101 ? 4.456 -4.655 -11.325 1.00 95.06 101 LEU A C 1
ATOM 835 O O . LEU A 1 101 ? 5.558 -5.142 -11.587 1.00 95.06 101 LEU A O 1
ATOM 839 N N . LYS A 1 102 ? 3.726 -4.022 -12.248 1.00 92.25 102 LYS A N 1
ATOM 840 C CA . LYS A 1 102 ? 4.176 -3.767 -13.615 1.00 92.25 102 LYS A CA 1
ATOM 841 C C . LYS A 1 102 ? 4.595 -2.316 -13.756 1.00 92.25 102 LYS A C 1
ATOM 843 O O . LYS A 1 102 ? 3.861 -1.419 -13.358 1.00 92.25 102 LYS A O 1
ATOM 848 N N . ALA A 1 103 ? 5.750 -2.095 -14.373 1.00 84.69 103 ALA A N 1
ATOM 849 C CA . ALA A 1 103 ? 6.176 -0.756 -14.738 1.00 84.69 103 ALA A CA 1
ATOM 850 C C . ALA A 1 103 ? 5.204 -0.160 -15.774 1.00 84.69 103 ALA A C 1
ATOM 852 O O . ALA A 1 103 ? 4.898 -0.795 -16.785 1.00 84.69 103 ALA A O 1
ATOM 853 N N . LYS A 1 104 ? 4.731 1.064 -15.537 1.00 84.25 104 LYS A N 1
ATOM 854 C CA . LYS A 1 104 ? 3.896 1.842 -16.463 1.00 84.25 104 LYS A CA 1
ATOM 855 C C . LYS A 1 104 ? 4.677 2.267 -17.703 1.00 84.25 104 LYS A C 1
ATOM 857 O O . LYS A 1 104 ? 4.104 2.391 -18.781 1.00 84.25 104 LYS A O 1
ATOM 862 N N . SER A 1 105 ? 5.975 2.507 -17.544 1.00 80.44 105 SER A N 1
ATOM 863 C CA . SER A 1 105 ? 6.906 2.868 -18.611 1.00 80.44 105 SER A CA 1
ATOM 864 C C . SER A 1 105 ? 8.335 2.470 -18.225 1.00 80.44 105 SER A C 1
ATOM 866 O O . SER A 1 105 ? 8.577 2.053 -17.096 1.00 80.44 105 SER A O 1
ATOM 868 N N . THR A 1 106 ? 9.297 2.635 -19.134 1.00 75.19 106 THR A N 1
ATOM 869 C CA . THR A 1 106 ? 10.716 2.314 -18.888 1.00 75.19 106 THR A CA 1
ATOM 870 C C . THR A 1 106 ? 11.377 3.174 -17.812 1.00 75.19 106 THR A C 1
ATOM 872 O O . THR A 1 106 ? 12.444 2.809 -17.333 1.00 75.19 106 THR A O 1
ATOM 875 N N . VAL A 1 107 ? 10.780 4.315 -17.453 1.00 76.81 107 VAL A N 1
ATOM 876 C CA . VAL A 1 107 ? 11.298 5.221 -16.415 1.00 76.81 107 VAL A CA 1
ATOM 877 C C . VAL A 1 107 ? 10.608 5.035 -15.061 1.00 76.81 107 VAL A C 1
ATOM 879 O O . VAL A 1 107 ? 11.033 5.639 -14.083 1.00 76.81 107 VAL A O 1
ATOM 882 N N . ASN A 1 108 ? 9.547 4.223 -14.985 1.00 81.94 108 ASN A N 1
ATOM 883 C CA . ASN A 1 108 ? 8.874 3.924 -13.724 1.00 81.94 108 ASN A CA 1
ATOM 884 C C . ASN A 1 108 ? 9.403 2.618 -13.134 1.00 81.94 108 ASN A C 1
ATOM 886 O O . ASN A 1 108 ? 9.541 1.617 -13.837 1.00 81.94 108 ASN A O 1
ATOM 890 N N . GLU A 1 109 ? 9.634 2.610 -11.825 1.00 84.62 109 GLU A N 1
ATOM 891 C CA . GLU A 1 109 ? 9.968 1.381 -11.120 1.00 84.62 109 GLU A CA 1
ATOM 892 C C . GLU A 1 109 ? 8.687 0.637 -10.718 1.00 84.62 109 GLU A C 1
ATOM 894 O O . GLU A 1 109 ? 7.757 1.249 -10.186 1.00 84.62 109 GLU A O 1
ATOM 899 N N . PRO A 1 110 ? 8.607 -0.682 -10.963 1.00 92.50 110 PRO A N 1
ATOM 900 C CA . PRO A 1 110 ? 7.523 -1.490 -10.430 1.00 92.50 110 PRO A CA 1
ATOM 901 C C . PRO A 1 110 ? 7.579 -1.511 -8.901 1.00 92.50 110 PRO A C 1
ATOM 903 O O . PRO A 1 110 ? 8.635 -1.328 -8.294 1.00 92.50 110 PRO A O 1
ATOM 906 N N . LEU A 1 111 ? 6.453 -1.821 -8.269 1.00 95.06 111 LEU A N 1
ATOM 907 C CA . LEU A 1 111 ? 6.366 -2.003 -6.831 1.00 95.06 111 LEU A CA 1
ATOM 908 C C . LEU A 1 111 ? 7.276 -3.152 -6.390 1.00 95.06 111 LEU A C 1
ATOM 910 O O . LEU A 1 111 ? 6.975 -4.328 -6.591 1.00 95.06 111 LEU A O 1
ATOM 914 N N . ARG A 1 112 ? 8.406 -2.788 -5.784 1.00 95.56 112 ARG A N 1
ATOM 915 C CA . ARG A 1 112 ? 9.362 -3.721 -5.173 1.00 95.56 112 ARG A CA 1
ATOM 916 C C . ARG A 1 112 ? 9.389 -3.636 -3.664 1.00 95.56 112 ARG A C 1
ATOM 918 O O . ARG A 1 112 ? 9.836 -4.587 -3.033 1.00 95.56 112 ARG A O 1
ATOM 925 N N . ARG A 1 113 ? 8.925 -2.519 -3.102 1.00 96.38 113 ARG A N 1
ATOM 926 C CA . ARG A 1 113 ? 8.908 -2.293 -1.662 1.00 96.38 113 ARG A CA 1
ATOM 927 C C . ARG A 1 113 ? 7.612 -1.663 -1.200 1.00 96.38 113 ARG A C 1
ATOM 929 O O . ARG A 1 113 ? 7.064 -0.794 -1.871 1.00 96.38 113 ARG A O 1
ATOM 936 N N . MET A 1 114 ? 7.177 -2.080 -0.023 1.00 97.25 114 MET A N 1
ATOM 937 C CA . MET A 1 114 ? 6.111 -1.443 0.742 1.00 97.25 114 MET A CA 1
ATOM 938 C C . MET A 1 114 ? 6.594 -1.204 2.164 1.00 97.25 114 MET A C 1
ATOM 940 O O . MET A 1 114 ? 7.530 -1.858 2.626 1.00 97.25 114 MET A O 1
ATOM 944 N N . ARG A 1 115 ? 5.918 -0.309 2.871 1.00 96.75 115 ARG A N 1
ATOM 945 C CA . ARG A 1 115 ? 6.210 -0.006 4.267 1.00 96.75 115 ARG A CA 1
ATOM 946 C C . ARG A 1 115 ? 4.961 -0.183 5.108 1.00 96.75 115 ARG A C 1
ATOM 948 O O . ARG A 1 115 ? 3.882 0.202 4.680 1.00 96.75 115 ARG A O 1
ATOM 955 N N . VAL A 1 116 ? 5.108 -0.759 6.293 1.00 96.62 116 VAL A N 1
ATOM 956 C CA . VAL A 1 116 ? 4.060 -0.794 7.312 1.00 96.62 116 VAL A CA 1
ATOM 957 C C . VAL A 1 116 ? 4.556 -0.029 8.527 1.00 96.62 116 VAL A C 1
ATOM 959 O O . VAL A 1 116 ? 5.434 -0.517 9.237 1.00 96.62 116 VAL A O 1
ATOM 962 N N . ASP A 1 117 ? 3.995 1.150 8.773 1.00 94.62 117 ASP A N 1
ATOM 963 C CA . ASP A 1 117 ? 4.293 1.944 9.964 1.00 94.62 117 ASP A CA 1
ATOM 964 C C . ASP A 1 117 ? 3.378 1.550 11.133 1.00 94.62 117 ASP A C 1
ATOM 966 O O . ASP A 1 117 ? 2.181 1.329 10.967 1.00 94.62 117 ASP A O 1
ATOM 970 N N . GLU A 1 118 ? 3.948 1.446 12.332 1.00 90.81 118 GLU A N 1
ATOM 971 C CA . GLU A 1 118 ? 3.285 1.182 13.607 1.00 90.81 118 GLU A CA 1
ATOM 972 C C . GLU A 1 118 ? 2.940 2.493 14.335 1.00 90.81 118 GLU A C 1
ATOM 974 O O . GLU A 1 118 ? 3.585 3.527 14.168 1.00 90.81 118 GLU A O 1
ATOM 979 N N . ASN A 1 119 ? 1.944 2.432 15.225 1.00 82.62 119 ASN A N 1
ATOM 980 C CA . ASN A 1 119 ? 1.525 3.538 16.097 1.00 82.62 119 ASN A CA 1
ATOM 981 C C . ASN A 1 119 ? 1.085 4.805 15.350 1.00 82.62 119 ASN A C 1
ATOM 983 O O . ASN A 1 119 ? 1.132 5.910 15.897 1.00 82.62 119 ASN A O 1
ATOM 987 N N . VAL A 1 120 ? 0.598 4.643 14.120 1.00 83.62 120 VAL A N 1
ATOM 988 C CA . VAL A 1 120 ? 0.044 5.753 13.352 1.00 83.62 120 VAL A CA 1
ATOM 989 C C . VAL A 1 120 ? -1.285 6.167 13.980 1.00 83.62 120 VAL A C 1
ATOM 991 O O . VAL A 1 120 ? -2.134 5.336 14.324 1.00 83.62 120 VAL A O 1
ATOM 994 N N . SER A 1 121 ? -1.456 7.475 14.180 1.00 78.44 121 SER A N 1
ATOM 995 C CA . SER A 1 121 ? -2.728 8.010 14.655 1.00 78.44 121 SER A CA 1
ATOM 996 C C . SER A 1 121 ? -3.793 7.774 13.599 1.00 78.44 121 SER A C 1
ATOM 998 O O . SER A 1 121 ? -3.608 8.136 12.438 1.00 78.44 121 SER A O 1
ATOM 1000 N N . LEU A 1 122 ? -4.933 7.228 14.021 1.00 73.75 122 LEU A N 1
ATOM 1001 C CA . LEU A 1 122 ? -6.107 7.207 13.165 1.00 73.75 122 LEU A CA 1
ATOM 1002 C C . LEU A 1 122 ? -6.460 8.657 12.789 1.00 73.75 122 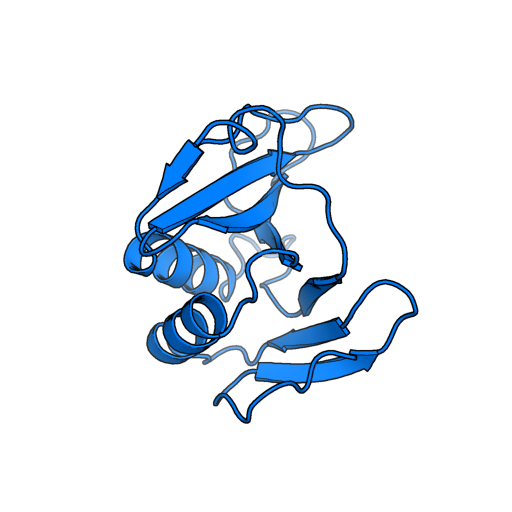LEU A C 1
ATOM 1004 O O . LEU A 1 122 ? -6.520 9.511 13.682 1.00 73.75 122 LEU A O 1
ATOM 1008 N N . PRO A 1 123 ? -6.692 8.944 11.503 1.00 73.44 123 PRO A N 1
ATOM 1009 C CA . PRO A 1 123 ? -7.179 10.239 11.050 1.00 73.44 123 PRO A CA 1
ATOM 1010 C C . PRO A 1 123 ? -8.418 10.692 11.829 1.00 73.44 123 PRO A C 1
ATOM 1012 O O . PRO A 1 123 ? -9.228 9.870 12.256 1.00 73.44 123 PRO A O 1
ATOM 1015 N N . ASP A 1 124 ? -8.585 12.005 12.015 1.00 74.69 124 ASP A N 1
ATOM 1016 C CA . ASP A 1 124 ? -9.638 12.557 12.885 1.00 74.69 124 ASP A CA 1
ATOM 1017 C C . ASP A 1 124 ? -11.050 12.137 12.466 1.00 74.69 124 ASP A C 1
ATOM 1019 O O . ASP A 1 124 ? -11.889 11.850 13.321 1.00 74.69 124 ASP A O 1
ATOM 1023 N N . ALA A 1 125 ? -11.276 11.965 11.160 1.00 66.88 125 ALA A N 1
ATOM 1024 C CA . ALA A 1 125 ? -12.505 11.409 10.592 1.00 66.88 125 ALA A CA 1
ATOM 1025 C C . ALA A 1 125 ? -12.853 9.990 11.107 1.00 66.88 125 ALA A C 1
ATOM 1027 O O . ALA A 1 125 ? -13.950 9.490 10.855 1.00 66.88 125 ALA A O 1
ATOM 1028 N N . PHE A 1 126 ? -11.926 9.322 11.801 1.00 63.66 126 PHE A N 1
ATOM 1029 C CA . PHE A 1 126 ? -12.023 7.937 12.275 1.00 63.66 126 PHE A CA 1
ATOM 1030 C C . PHE A 1 126 ? -11.965 7.802 13.796 1.00 63.66 126 PHE A C 1
ATOM 1032 O O . PHE A 1 126 ? -12.055 6.685 14.305 1.00 63.66 126 PHE A O 1
ATOM 1039 N N . LYS A 1 127 ? -11.852 8.917 14.528 1.00 70.06 127 LYS A N 1
ATOM 1040 C CA . LYS A 1 127 ? -11.902 8.931 15.999 1.00 70.06 127 LYS A CA 1
ATOM 1041 C C . LYS A 1 127 ? -13.335 8.917 16.554 1.00 70.06 127 LYS A C 1
ATOM 1043 O O . LYS A 1 127 ? -13.513 8.741 17.757 1.00 70.06 127 LYS A O 1
ATOM 1048 N N . THR A 1 128 ? -14.356 9.072 15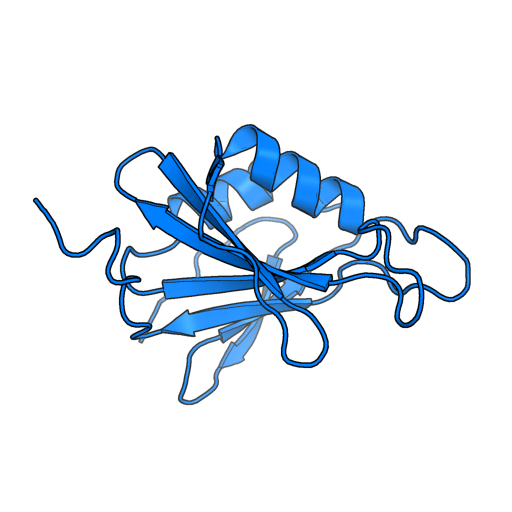.711 1.00 59.72 128 THR A N 1
ATOM 1049 C CA . THR A 1 128 ? -15.775 9.012 16.098 1.00 59.72 128 THR A CA 1
ATOM 1050 C C . THR A 1 128 ? -16.347 7.589 15.988 1.00 59.72 128 THR A C 1
ATOM 1052 O O . THR A 1 128 ? -16.039 6.853 15.049 1.00 59.72 128 THR A O 1
ATOM 1055 N N . LYS A 1 129 ? -17.117 7.202 17.021 1.00 50.53 129 LYS A N 1
ATOM 1056 C CA . LYS A 1 129 ? -17.620 5.845 17.330 1.00 50.53 129 LYS A CA 1
ATOM 1057 C C . LYS A 1 129 ? -18.576 5.267 16.288 1.00 50.53 129 LYS A C 1
ATOM 1059 O O . LYS A 1 129 ? -19.468 6.018 15.845 1.00 50.53 129 LYS A O 1
#

pLDDT: mean 89.82, std 9.3, range [50.53, 98.19]

Radius of gyration: 14.23 Å; chains: 1; bounding box: 32×34×37 Å

Sequence (129 aa):
MIEFPDIPGLKLATRTERGIDLDVAPDTPASSFLHLLWWLPRRCELSFYDQFFPSPSDPGAYVDVQRKKDWFQYRMSNHGWSQTWNTQSPELIAAWLVLNLKAKSTVNEPLRRMRVDENVSLPDAFKTK

Foldseek 3Di:
DDDDDDFPQWDFDDADPFFTKIFGHLPRDLVSLLVVLVSQDQQKKKKWWQQCDDDPPDGTWIKIWGDDPQWIWIWTDDDPDIDDIDIDHSSVVSVSLNVQSDAPDPPGDGTGMMTMGGRHDDPPVRPDD